Protein AF-F0G6Z0-F1 (afdb_monomer)

pLDDT: mean 86.48, std 12.25, range [44.34, 98.38]

Foldseek 3Di:
DDDDQDPLRVQLVVLVVVLVVLVPDDDPDDPVVSVVVNVVSVCSNVVSVVCSVCVVVVLVVVLVVLVVVLVVLVVVLVVLVVCVVVVNDDPVRSVVVVVVSVVSNVVSVVSNDD

Solvent-accessible surface area (backbone atoms only — not comparable to full-atom values): 6307 Å² total; per-residue (Å²): 133,89,83,74,76,52,71,36,47,50,50,18,50,57,34,44,55,50,41,56,49,56,74,71,43,89,68,94,58,57,68,71,59,46,52,52,52,52,51,52,35,52,50,51,20,54,54,22,46,50,47,42,68,43,39,58,59,51,52,50,50,50,49,51,52,44,51,53,54,48,53,48,51,53,51,53,51,52,53,52,54,51,38,37,75,71,68,76,43,55,70,70,61,48,54,52,52,50,53,52,50,52,52,50,47,53,53,44,52,62,72,64,55,132

Nearest PDB structures (foldseek):
  8pd8-assembly1_A  TM=4.560E-01  e=1.444E+00  Strongylocentrotus purpuratus
  8otx-assembly1_B  TM=3.899E-01  e=2.396E+00  Strongylocentrotus purpuratus

Mean predicted aligned error: 12.25 Å

Secondary structure (DSSP, 8-state):
---PPPHHHHHHHHHHHHHHHHHHS--SS-HHHHHHHHHHHHHHHHHHHHHHHTHHHHHHHHHHHHHHHHHHHHHHHHHHHHHHHTTSS-HHHHHHHHHHHHHHHHHHHHHH--

Sequence (114 aa):
ARHTMSEHAVRAHTFGASLAALERRGSDLERAALDRLLAEYRNRVTANEGAHLRGAARADARARMLRVELELVGVSRQALLDLHRDGKVDDAVLHRIESELDFEELRLQRLLEP

Radius of gyration: 25.68 Å; Cα contacts (8 Å, |Δi|>4): 57; chains: 1; bounding box: 46×39×74 Å

Structure (mmCIF, N/CA/C/O backbone):
data_AF-F0G6Z0-F1
#
_entry.id   AF-F0G6Z0-F1
#
loop_
_atom_site.group_PDB
_atom_site.id
_atom_site.type_symbol
_atom_site.label_atom_id
_atom_site.label_alt_id
_atom_site.label_comp_id
_atom_site.label_asym_id
_atom_site.label_entity_id
_atom_site.label_seq_id
_atom_site.pdbx_PDB_ins_code
_atom_site.Cartn_x
_atom_site.Cartn_y
_atom_site.Cartn_z
_atom_site.occupancy
_atom_site.B_iso_or_equiv
_atom_site.auth_seq_id
_atom_site.auth_comp_id
_atom_site.auth_asym_id
_atom_site.auth_atom_id
_atom_site.pdbx_PDB_model_num
ATOM 1 N N . ALA A 1 1 ? 9.160 -24.701 -10.954 1.00 44.34 1 ALA A N 1
ATOM 2 C CA . ALA A 1 1 ? 8.140 -23.696 -11.320 1.00 44.34 1 ALA A CA 1
ATOM 3 C C . ALA A 1 1 ? 8.729 -22.765 -12.377 1.00 44.34 1 ALA A C 1
ATOM 5 O O . ALA A 1 1 ? 9.915 -22.469 -12.295 1.00 44.34 1 ALA A O 1
ATOM 6 N N . ARG A 1 2 ? 7.966 -22.352 -13.400 1.00 47.97 2 ARG A N 1
ATOM 7 C CA . ARG A 1 2 ? 8.432 -21.325 -14.351 1.00 47.97 2 ARG A CA 1
ATOM 8 C C . ARG A 1 2 ? 8.431 -19.980 -13.620 1.00 47.97 2 ARG A C 1
ATOM 10 O O . ARG A 1 2 ? 7.367 -19.520 -13.226 1.00 47.97 2 ARG A O 1
ATOM 17 N N . HIS A 1 3 ? 9.600 -19.381 -13.409 1.00 55.75 3 HIS A N 1
ATOM 18 C CA . HIS A 1 3 ? 9.689 -18.023 -12.875 1.00 55.75 3 HIS A CA 1
ATOM 19 C C . HIS A 1 3 ? 9.354 -17.030 -13.992 1.00 55.75 3 HIS A C 1
ATOM 21 O O . HIS A 1 3 ? 10.093 -16.913 -14.969 1.00 55.75 3 HIS A O 1
ATOM 27 N N . THR A 1 4 ? 8.213 -16.355 -13.869 1.00 72.69 4 THR A N 1
ATOM 28 C CA . THR A 1 4 ? 7.798 -15.290 -14.789 1.00 72.69 4 THR A CA 1
ATOM 29 C C . THR A 1 4 ? 8.545 -13.998 -14.447 1.00 72.69 4 THR A C 1
ATOM 31 O O . THR A 1 4 ? 8.693 -13.655 -13.276 1.00 72.69 4 THR A O 1
ATOM 34 N N . MET A 1 5 ? 9.038 -13.284 -15.462 1.00 77.62 5 MET A N 1
ATOM 35 C CA . MET A 1 5 ? 9.731 -12.000 -15.291 1.00 77.62 5 MET A CA 1
ATOM 36 C C . MET A 1 5 ? 8.794 -10.943 -14.687 1.00 77.62 5 MET A C 1
ATOM 38 O O . MET A 1 5 ? 7.617 -10.891 -15.039 1.00 77.62 5 MET A O 1
ATOM 42 N N . SER A 1 6 ? 9.316 -10.060 -13.828 1.00 79.56 6 SER A N 1
ATOM 43 C CA . SER A 1 6 ? 8.534 -8.909 -13.362 1.00 79.56 6 SER A CA 1
ATOM 44 C C . SER A 1 6 ? 8.263 -7.936 -14.509 1.00 79.56 6 SER A C 1
ATOM 46 O O . SER A 1 6 ? 9.034 -7.858 -15.465 1.00 79.56 6 SER A O 1
ATOM 48 N N . GLU A 1 7 ? 7.199 -7.143 -14.407 1.00 79.44 7 GLU A N 1
ATOM 49 C CA . GLU A 1 7 ? 6.833 -6.179 -15.450 1.00 79.44 7 GLU A CA 1
ATOM 50 C C . GLU A 1 7 ? 7.982 -5.216 -15.801 1.00 79.44 7 GLU A C 1
ATOM 52 O O . GLU A 1 7 ? 8.240 -4.953 -16.975 1.00 79.44 7 GLU A O 1
ATOM 57 N N . HIS A 1 8 ? 8.735 -4.741 -14.804 1.00 81.38 8 HIS A N 1
ATOM 58 C CA . HIS A 1 8 ? 9.920 -3.910 -15.034 1.00 81.38 8 HIS A CA 1
ATOM 59 C C . HIS A 1 8 ? 11.032 -4.656 -15.782 1.00 81.38 8 HIS A C 1
ATOM 61 O O . HIS A 1 8 ? 11.657 -4.067 -16.661 1.00 81.38 8 HIS A O 1
ATOM 67 N N . ALA A 1 9 ? 11.243 -5.945 -15.499 1.00 81.00 9 ALA A N 1
ATOM 68 C CA . ALA A 1 9 ? 12.193 -6.763 -16.251 1.00 81.00 9 ALA A CA 1
ATOM 69 C C . ALA A 1 9 ? 11.733 -6.976 -17.701 1.00 81.00 9 ALA A C 1
ATOM 71 O O . ALA A 1 9 ? 12.542 -6.871 -18.620 1.00 81.00 9 ALA A O 1
ATOM 72 N N . VAL A 1 10 ? 10.436 -7.215 -17.923 1.00 88.88 10 VAL A N 1
ATOM 73 C CA . VAL A 1 10 ? 9.860 -7.333 -19.273 1.00 88.88 10 VAL A CA 1
ATOM 74 C C . VAL A 1 10 ? 10.044 -6.025 -20.046 1.00 88.88 10 VAL A C 1
ATOM 76 O O . VAL A 1 10 ? 10.535 -6.032 -21.173 1.00 88.88 10 VAL A O 1
ATOM 79 N N . ARG A 1 11 ? 9.732 -4.879 -19.432 1.00 84.38 11 ARG A N 1
ATOM 80 C CA . ARG A 1 11 ? 9.896 -3.560 -20.059 1.00 84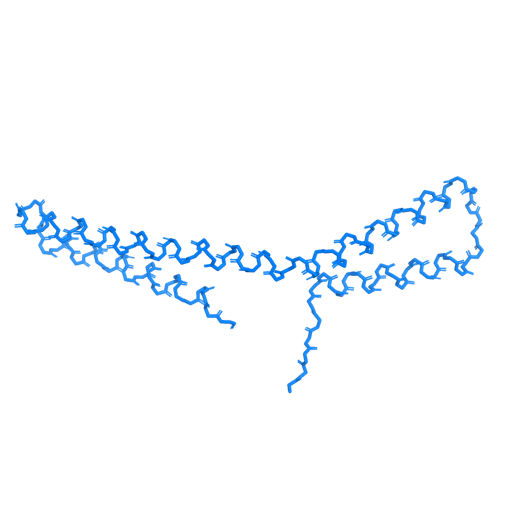.38 11 ARG A CA 1
ATOM 81 C C . ARG A 1 11 ? 11.360 -3.250 -20.371 1.00 84.38 11 ARG A C 1
ATOM 83 O O . ARG A 1 11 ? 11.655 -2.879 -21.505 1.00 84.38 11 ARG A O 1
ATOM 90 N N . ALA A 1 12 ? 12.275 -3.460 -19.421 1.00 88.81 12 ALA A N 1
ATOM 91 C CA . ALA A 1 12 ? 13.715 -3.310 -19.646 1.00 88.81 12 ALA A CA 1
ATOM 92 C C . ALA A 1 12 ? 14.190 -4.152 -20.840 1.00 88.81 12 ALA A C 1
ATOM 94 O O . ALA A 1 12 ? 14.850 -3.631 -21.739 1.00 88.81 12 ALA A O 1
ATOM 95 N N . HIS A 1 13 ? 13.760 -5.415 -20.907 1.00 91.44 13 HIS A N 1
ATOM 96 C CA . HIS A 1 13 ? 14.074 -6.311 -22.015 1.00 91.44 13 HIS A CA 1
ATOM 97 C C . HIS A 1 13 ? 13.554 -5.783 -23.365 1.00 91.44 13 HIS A C 1
ATOM 99 O O . HIS A 1 13 ? 14.313 -5.687 -24.329 1.00 91.44 13 HIS A O 1
ATOM 105 N N . THR A 1 14 ? 12.283 -5.376 -23.444 1.00 91.94 14 THR A N 1
ATOM 106 C CA . THR A 1 14 ? 11.689 -4.863 -24.697 1.00 91.94 14 THR A CA 1
ATOM 107 C C . THR A 1 14 ? 12.305 -3.541 -25.173 1.00 91.94 14 THR A C 1
ATOM 109 O O . THR A 1 14 ? 12.544 -3.361 -26.373 1.00 91.94 14 THR A O 1
ATOM 112 N N . PHE A 1 15 ? 12.630 -2.624 -24.255 1.00 90.94 15 PHE A N 1
ATOM 113 C CA . PHE A 1 15 ? 13.333 -1.388 -24.599 1.00 90.94 15 PHE A CA 1
ATOM 114 C C . PHE A 1 15 ? 14.779 -1.659 -25.014 1.00 90.94 15 PHE A C 1
ATOM 116 O O . PHE A 1 15 ? 15.249 -1.035 -25.960 1.00 90.94 15 PHE A O 1
ATOM 123 N N . GLY A 1 16 ? 15.453 -2.626 -24.385 1.00 93.12 16 GLY A N 1
ATOM 124 C CA . GLY A 1 16 ? 16.798 -3.057 -24.769 1.00 93.12 16 GLY A CA 1
ATOM 125 C C . GLY A 1 16 ? 16.836 -3.653 -26.175 1.00 93.12 16 GLY A C 1
ATOM 126 O O . GLY A 1 16 ? 17.700 -3.297 -26.973 1.00 93.12 16 GLY A O 1
ATOM 127 N N . ALA A 1 17 ? 15.849 -4.480 -26.531 1.00 95.31 17 ALA A N 1
ATOM 128 C CA . ALA A 1 17 ? 15.712 -5.005 -27.890 1.00 95.31 17 ALA A CA 1
ATOM 129 C C . 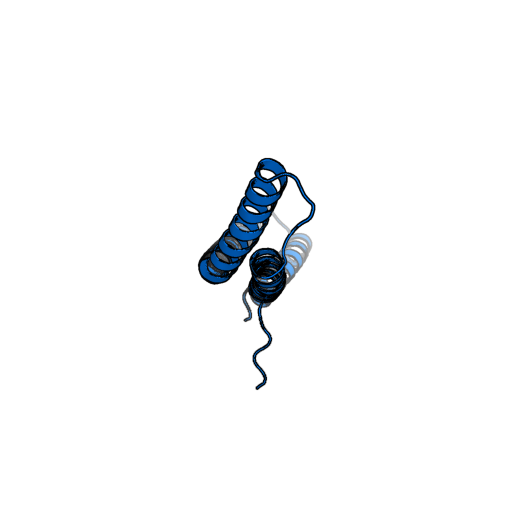ALA A 1 17 ? 15.523 -3.882 -28.926 1.00 95.31 17 ALA A C 1
ATOM 131 O O . ALA A 1 17 ? 16.143 -3.905 -29.992 1.00 95.31 17 ALA A O 1
ATOM 132 N N . SER A 1 18 ? 14.714 -2.875 -28.587 1.00 91.88 18 SER A N 1
ATOM 133 C CA . SER A 1 18 ? 14.471 -1.705 -29.439 1.00 91.88 18 SER A CA 1
ATOM 134 C C . SER A 1 18 ? 15.716 -0.822 -29.579 1.00 91.88 18 SER A C 1
ATOM 136 O O . SER A 1 18 ? 16.039 -0.397 -30.685 1.00 91.88 18 SER A O 1
ATOM 138 N N . LEU A 1 19 ? 16.455 -0.601 -28.486 1.00 92.94 19 LEU A N 1
ATOM 139 C CA . LEU A 1 19 ? 17.727 0.123 -28.488 1.00 92.94 19 LEU A CA 1
ATOM 140 C C . LEU A 1 19 ? 18.751 -0.582 -29.378 1.00 92.94 19 LEU A C 1
ATOM 142 O O . LEU A 1 19 ? 19.342 0.042 -30.251 1.00 92.94 19 LEU A O 1
ATOM 146 N N . ALA A 1 20 ? 18.898 -1.896 -29.218 1.00 92.44 20 ALA A N 1
ATOM 147 C CA . ALA A 1 20 ? 19.838 -2.680 -30.004 1.00 92.44 20 ALA A CA 1
ATOM 148 C C . ALA A 1 20 ? 19.464 -2.689 -31.499 1.00 92.44 20 ALA A C 1
ATOM 150 O O . ALA A 1 20 ? 20.336 -2.703 -32.366 1.00 92.44 20 ALA A O 1
ATOM 151 N N . ALA A 1 21 ? 18.167 -2.670 -31.824 1.00 91.00 21 ALA A N 1
ATOM 152 C CA . ALA A 1 21 ? 17.703 -2.504 -33.198 1.00 91.00 21 ALA A CA 1
ATOM 153 C C . ALA A 1 21 ? 18.017 -1.103 -33.746 1.00 91.00 21 ALA A C 1
ATOM 155 O O . ALA A 1 21 ? 18.452 -0.994 -34.889 1.00 91.00 21 ALA A O 1
ATOM 156 N N . LEU A 1 22 ? 17.848 -0.054 -32.936 1.00 87.50 22 LEU A N 1
ATOM 157 C CA . LEU A 1 22 ? 18.163 1.326 -33.306 1.00 87.50 22 LEU A CA 1
ATOM 158 C C . LEU A 1 22 ? 19.669 1.543 -33.518 1.00 87.50 22 LEU A C 1
ATOM 160 O O . LEU A 1 22 ? 20.051 2.234 -34.451 1.00 87.50 22 LEU A O 1
ATOM 164 N N . GLU A 1 23 ? 20.519 0.921 -32.700 1.00 86.62 23 GLU A N 1
ATOM 165 C CA . GLU A 1 23 ? 21.982 0.998 -32.820 1.00 86.62 23 GLU A CA 1
ATOM 166 C C . GLU A 1 23 ? 22.516 0.258 -34.055 1.00 86.62 23 GLU A C 1
ATOM 168 O O . GLU A 1 23 ? 23.510 0.676 -34.645 1.00 86.62 23 GLU A O 1
ATOM 173 N N . ARG A 1 24 ? 21.856 -0.834 -34.464 1.00 85.31 24 ARG A N 1
ATOM 174 C CA . ARG A 1 24 ? 22.220 -1.598 -35.671 1.00 85.31 24 ARG A CA 1
ATOM 175 C C . ARG A 1 24 ? 21.648 -1.010 -36.955 1.00 85.31 24 ARG A C 1
ATOM 177 O O . ARG A 1 24 ? 22.162 -1.287 -38.037 1.00 85.31 24 ARG A O 1
ATOM 184 N N . ARG A 1 25 ? 20.554 -0.260 -36.857 1.00 73.56 25 ARG A N 1
ATOM 185 C CA . ARG A 1 25 ? 19.886 0.335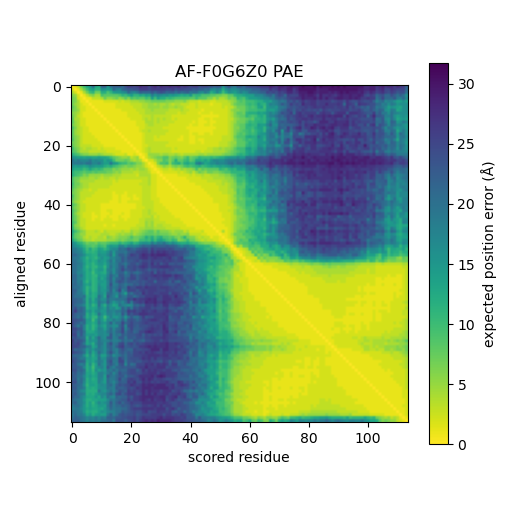 -38.008 1.00 73.56 25 ARG A CA 1
ATOM 186 C C . ARG A 1 25 ? 20.597 1.633 -38.389 1.00 73.56 25 ARG A C 1
ATOM 188 O O . ARG A 1 25 ? 20.650 2.572 -37.604 1.00 73.56 25 ARG A O 1
ATOM 195 N N . GLY A 1 26 ? 21.084 1.710 -39.627 1.00 63.22 26 GLY A N 1
ATOM 196 C CA . GLY A 1 26 ? 21.356 3.001 -40.258 1.00 63.22 26 GLY A CA 1
ATOM 197 C C . GLY A 1 26 ? 20.063 3.817 -40.282 1.00 63.22 26 GLY A C 1
ATOM 198 O O . GLY A 1 26 ? 19.013 3.300 -40.666 1.00 63.22 26 GLY A O 1
ATOM 199 N N . SER A 1 27 ? 20.115 5.048 -39.785 1.00 67.06 27 SER A N 1
ATOM 200 C CA . SER A 1 27 ? 18.938 5.902 -39.654 1.00 67.06 27 SER A CA 1
ATOM 201 C C . SER A 1 27 ? 18.995 7.023 -40.677 1.00 67.06 27 SER A C 1
ATOM 203 O O . SER A 1 27 ? 20.005 7.716 -40.757 1.00 67.06 27 SER A O 1
ATOM 205 N N . ASP A 1 28 ? 17.890 7.240 -41.389 1.00 80.56 28 ASP A N 1
ATOM 206 C CA . ASP A 1 28 ? 17.705 8.407 -42.264 1.00 80.56 28 ASP A CA 1
ATOM 207 C C . ASP A 1 28 ? 17.422 9.688 -41.456 1.00 80.56 28 ASP A C 1
ATOM 209 O O . ASP A 1 28 ? 17.237 10.768 -42.013 1.00 80.56 28 ASP A O 1
ATOM 213 N N . LEU A 1 29 ? 17.354 9.572 -40.124 1.00 79.12 29 LEU A N 1
ATOM 214 C CA . LEU A 1 29 ? 17.207 10.708 -39.226 1.00 79.12 29 LEU A CA 1
ATOM 215 C C . LEU A 1 29 ? 18.484 11.544 -39.190 1.00 79.12 29 LEU A C 1
ATOM 217 O O . LEU A 1 29 ? 19.601 11.024 -39.190 1.00 79.12 29 LEU A O 1
ATOM 221 N N . GLU A 1 30 ? 18.299 12.849 -39.013 1.00 88.81 30 GLU A N 1
ATOM 222 C CA . GLU A 1 30 ? 19.390 13.741 -38.646 1.00 88.81 30 GLU A CA 1
ATOM 223 C C . GLU A 1 30 ? 20.127 13.225 -37.404 1.00 88.81 30 GLU A C 1
ATOM 225 O O . GLU A 1 30 ? 19.519 12.744 -36.441 1.00 88.81 30 GLU A O 1
ATOM 230 N N . ARG A 1 31 ? 21.455 13.376 -37.402 1.00 85.75 31 ARG A N 1
ATOM 231 C CA . ARG A 1 31 ? 22.333 12.839 -36.354 1.00 85.75 31 ARG A CA 1
ATOM 232 C C . ARG A 1 31 ? 21.892 13.242 -34.944 1.00 85.75 31 ARG A C 1
ATOM 234 O O . ARG A 1 31 ? 21.813 12.390 -34.065 1.00 85.75 31 ARG A O 1
ATOM 241 N N . ALA A 1 32 ? 21.531 14.509 -34.747 1.00 87.19 32 ALA A N 1
ATOM 242 C CA . ALA A 1 32 ? 21.064 15.016 -33.458 1.00 87.19 32 ALA A CA 1
ATOM 243 C C . ALA A 1 32 ? 19.737 14.379 -33.001 1.00 87.19 32 ALA A C 1
ATOM 245 O O . ALA A 1 32 ? 19.552 14.119 -31.809 1.00 87.19 32 ALA A O 1
ATOM 246 N N . ALA A 1 33 ? 18.820 14.098 -33.931 1.00 85.44 33 ALA A N 1
ATOM 247 C CA . ALA A 1 33 ? 17.564 13.418 -33.629 1.00 85.44 33 ALA A CA 1
ATOM 248 C C . ALA A 1 33 ? 17.801 11.942 -33.272 1.00 85.44 33 ALA A C 1
ATOM 250 O O . ALA A 1 33 ? 17.212 11.441 -32.311 1.00 85.44 33 ALA A O 1
ATOM 251 N N . LEU A 1 34 ? 18.711 11.269 -33.986 1.00 88.25 34 LEU A N 1
ATOM 252 C CA . LEU A 1 34 ? 19.127 9.902 -33.670 1.00 88.25 34 LEU A CA 1
ATOM 253 C C . LEU A 1 34 ? 19.779 9.813 -32.283 1.00 88.25 34 LEU A C 1
ATOM 255 O O . LEU A 1 34 ? 19.416 8.946 -31.491 1.00 88.25 34 LEU A O 1
ATOM 259 N N . ASP A 1 35 ? 20.699 10.724 -31.965 1.00 89.44 35 ASP A N 1
ATOM 260 C CA . ASP A 1 35 ? 21.394 10.728 -30.675 1.00 89.44 35 ASP A CA 1
ATOM 261 C C . ASP A 1 35 ? 20.423 10.975 -29.508 1.00 89.44 35 ASP A C 1
ATOM 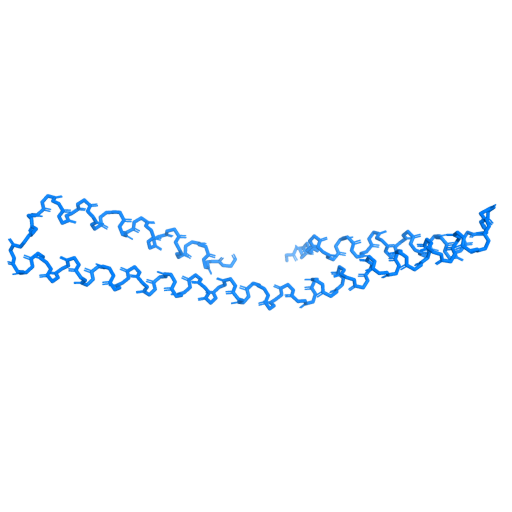263 O O . ASP A 1 35 ? 20.513 10.312 -28.470 1.00 89.44 35 ASP A O 1
ATOM 267 N N . ARG A 1 36 ? 19.431 11.858 -29.694 1.00 91.06 36 ARG A N 1
ATOM 268 C CA . ARG A 1 36 ? 18.359 12.070 -28.711 1.00 91.06 36 ARG A CA 1
ATOM 269 C C . ARG A 1 36 ? 17.525 10.804 -28.502 1.00 91.06 36 ARG A C 1
ATOM 271 O O . ARG A 1 36 ? 17.255 10.443 -27.357 1.00 91.06 36 ARG A O 1
ATOM 278 N N . LEU A 1 37 ? 17.151 10.120 -29.581 1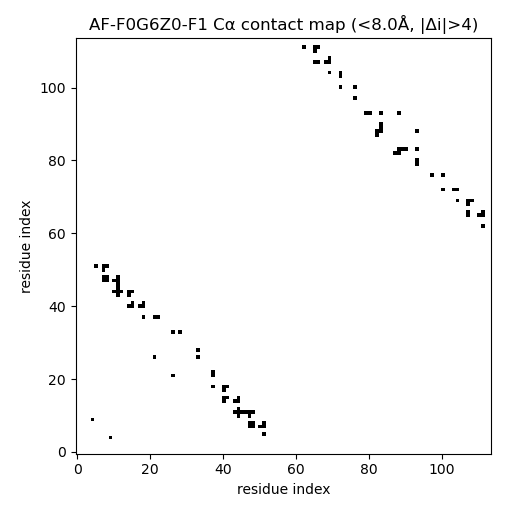.00 91.44 37 LEU A N 1
ATOM 279 C CA . LEU A 1 37 ? 16.351 8.897 -29.511 1.00 91.44 37 LEU A CA 1
ATOM 280 C C . LEU A 1 37 ? 17.120 7.744 -28.840 1.00 91.44 37 LEU A C 1
ATOM 282 O O . LEU A 1 37 ? 16.560 7.021 -28.016 1.00 91.44 37 LEU A O 1
ATOM 286 N N . LEU A 1 38 ? 18.418 7.607 -29.123 1.00 92.38 38 LEU A N 1
ATOM 287 C CA . LEU A 1 38 ? 19.296 6.645 -28.448 1.00 92.38 38 LEU A CA 1
ATOM 288 C C . LEU A 1 38 ? 19.395 6.927 -26.943 1.00 92.38 38 LEU A C 1
ATOM 290 O O . LEU A 1 38 ? 19.284 6.005 -26.132 1.00 92.38 38 LEU A O 1
ATOM 294 N N . ALA A 1 39 ? 19.568 8.193 -26.555 1.00 92.19 39 ALA A N 1
ATOM 295 C CA . ALA A 1 39 ? 19.611 8.590 -25.149 1.00 92.19 39 ALA A CA 1
ATOM 296 C C . ALA A 1 39 ? 18.288 8.284 -24.425 1.00 92.19 39 ALA A C 1
ATOM 298 O O . ALA A 1 39 ? 18.296 7.772 -23.305 1.00 92.19 39 ALA A O 1
ATOM 299 N N . GLU A 1 40 ? 17.150 8.529 -25.076 1.00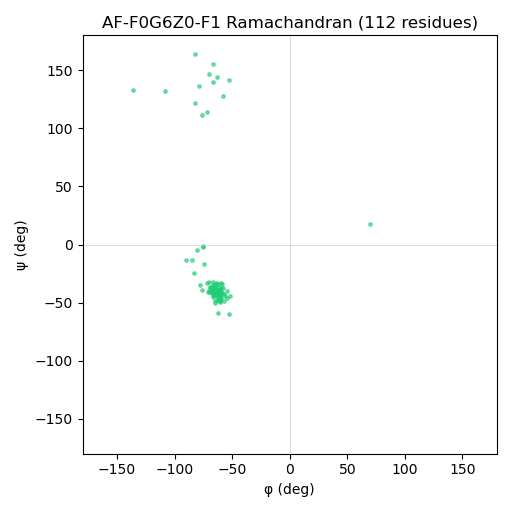 92.44 40 GLU A N 1
ATOM 300 C CA . GLU A 1 40 ? 15.827 8.209 -24.538 1.00 92.44 40 GLU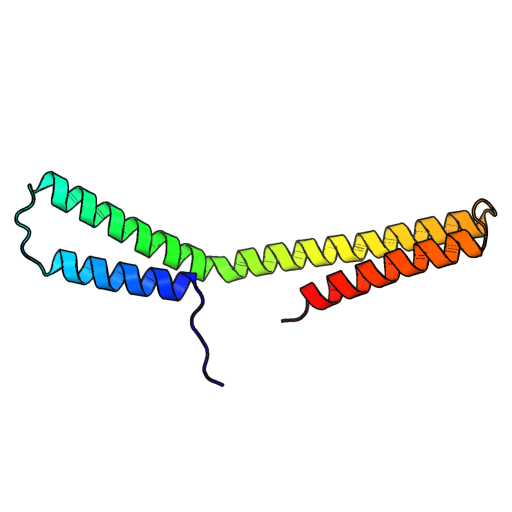 A CA 1
ATOM 301 C C . GLU A 1 40 ? 15.663 6.707 -24.266 1.00 92.44 40 GLU A C 1
ATOM 303 O O . GLU A 1 40 ? 15.249 6.313 -23.172 1.00 92.44 40 GLU A O 1
ATOM 308 N N . TYR A 1 41 ? 16.025 5.855 -25.229 1.00 91.81 41 TYR A N 1
ATOM 309 C CA . TYR A 1 41 ? 15.900 4.406 -25.070 1.00 91.81 41 TYR A CA 1
ATOM 310 C C . TYR A 1 41 ? 16.876 3.839 -24.035 1.00 91.81 41 TYR A C 1
ATOM 312 O O . TYR A 1 41 ? 16.480 2.979 -23.249 1.00 91.81 41 TYR A O 1
ATOM 320 N N . ARG A 1 42 ? 18.102 4.371 -23.943 1.00 92.94 42 ARG A N 1
ATOM 321 C CA . ARG A 1 42 ? 19.038 4.029 -22.857 1.00 92.94 42 ARG A CA 1
ATOM 322 C C . ARG A 1 42 ? 18.465 4.383 -21.488 1.00 92.94 42 ARG A C 1
ATOM 324 O O . ARG A 1 42 ? 18.448 3.537 -20.600 1.00 92.94 42 ARG A O 1
ATOM 331 N N . ASN A 1 43 ? 17.907 5.584 -21.335 1.00 87.75 43 ASN A N 1
ATOM 332 C CA . ASN A 1 43 ? 17.278 6.000 -20.081 1.00 87.75 43 ASN A CA 1
ATOM 333 C C . ASN A 1 43 ? 16.106 5.086 -19.695 1.00 87.75 43 ASN A C 1
ATOM 335 O O . ASN A 1 43 ? 15.962 4.733 -18.525 1.00 87.75 43 ASN A O 1
ATOM 339 N N . ARG A 1 44 ? 15.285 4.658 -20.665 1.00 87.12 44 ARG A N 1
ATOM 340 C CA . ARG A 1 44 ? 14.176 3.721 -20.423 1.00 87.12 44 ARG A CA 1
ATOM 341 C C . ARG A 1 44 ? 14.650 2.347 -19.955 1.00 87.12 44 ARG A C 1
ATOM 343 O O . ARG A 1 44 ? 14.018 1.790 -19.056 1.00 87.12 44 ARG A O 1
ATOM 350 N N . VAL A 1 45 ? 15.737 1.823 -20.523 1.00 89.06 45 VAL A N 1
ATOM 351 C CA . VAL A 1 45 ? 16.355 0.561 -20.084 1.00 89.06 45 VAL A CA 1
ATOM 352 C C . VAL A 1 45 ? 16.847 0.702 -18.646 1.00 89.06 45 VAL A C 1
ATOM 354 O O . VAL A 1 45 ? 16.305 0.046 -17.757 1.00 89.06 45 VAL A O 1
ATOM 357 N N . THR A 1 46 ? 17.748 1.650 -18.382 1.00 85.62 46 THR A N 1
ATOM 358 C CA . THR A 1 46 ? 18.359 1.840 -17.057 1.00 85.62 46 THR A CA 1
ATOM 359 C C . THR A 1 46 ? 17.324 2.136 -15.967 1.00 85.62 46 THR A C 1
ATOM 361 O O . THR A 1 46 ? 17.437 1.653 -14.840 1.00 85.62 46 THR A O 1
ATOM 364 N N . ALA A 1 47 ? 16.277 2.910 -16.274 1.00 76.19 47 ALA A N 1
ATOM 365 C CA . ALA A 1 47 ? 15.215 3.208 -15.315 1.00 76.19 47 ALA A CA 1
ATOM 366 C C . ALA A 1 47 ? 14.406 1.960 -14.933 1.00 76.19 47 ALA A C 1
ATOM 368 O O . ALA A 1 47 ? 14.083 1.785 -13.756 1.00 76.19 47 ALA A O 1
ATOM 369 N N . ASN A 1 48 ? 14.093 1.091 -15.900 1.00 81.19 48 ASN A N 1
ATOM 370 C CA . ASN A 1 48 ? 13.331 -0.132 -15.651 1.00 81.19 48 ASN A CA 1
ATOM 371 C C . ASN A 1 48 ? 14.195 -1.237 -15.038 1.00 81.19 48 ASN A C 1
ATOM 373 O O . ASN A 1 48 ? 13.714 -1.928 -14.149 1.00 81.19 48 ASN A O 1
ATOM 377 N N . GLU A 1 49 ? 15.470 -1.351 -15.407 1.00 83.56 49 GLU A N 1
ATOM 378 C CA . GLU A 1 49 ? 16.428 -2.220 -14.711 1.00 83.56 49 GLU A CA 1
ATOM 379 C C . GLU A 1 49 ? 16.600 -1.775 -13.261 1.00 83.56 49 GLU A C 1
ATOM 381 O O . GLU A 1 49 ? 16.448 -2.569 -12.338 1.00 83.56 49 GLU A O 1
ATOM 386 N N . GLY A 1 50 ? 16.799 -0.476 -13.034 1.00 75.06 50 GLY A N 1
ATOM 387 C CA . GLY A 1 50 ? 16.853 0.088 -11.694 1.00 75.06 50 GLY A CA 1
ATOM 388 C C . GLY A 1 50 ? 15.554 -0.126 -10.914 1.00 75.06 50 GLY A C 1
ATOM 389 O O . GLY A 1 50 ? 15.606 -0.393 -9.721 1.00 75.06 50 GLY A O 1
ATOM 390 N N . ALA A 1 51 ? 14.383 -0.025 -11.546 1.00 70.81 51 ALA A N 1
ATOM 391 C CA . ALA A 1 51 ? 13.094 -0.298 -10.904 1.00 70.81 51 ALA A CA 1
ATOM 392 C C . ALA A 1 51 ? 12.861 -1.794 -10.637 1.00 70.81 51 ALA A C 1
ATOM 394 O O . ALA A 1 51 ? 12.263 -2.131 -9.622 1.00 70.81 51 ALA A O 1
ATOM 395 N N . HIS A 1 52 ? 13.362 -2.681 -11.498 1.00 74.62 52 HIS A N 1
ATOM 396 C CA . HIS A 1 52 ? 13.376 -4.124 -11.275 1.00 74.62 52 HIS A CA 1
ATOM 397 C C . HIS A 1 52 ? 14.268 -4.474 -10.075 1.00 74.62 52 HIS A C 1
ATOM 399 O O . HIS A 1 52 ? 13.803 -5.109 -9.132 1.00 74.62 52 HIS A O 1
ATOM 405 N N . LEU A 1 53 ? 15.501 -3.959 -10.055 1.00 71.44 53 LEU A N 1
ATOM 406 C CA . LEU A 1 53 ? 16.474 -4.167 -8.978 1.00 71.44 53 LEU A CA 1
ATOM 407 C C . LEU A 1 53 ? 16.020 -3.532 -7.650 1.00 71.44 53 LEU A C 1
ATOM 409 O O . LEU A 1 53 ? 16.168 -4.132 -6.590 1.00 71.44 53 LEU A O 1
ATOM 413 N N . ARG A 1 54 ? 15.401 -2.342 -7.692 1.00 67.12 54 ARG A N 1
ATOM 414 C CA . ARG A 1 54 ? 14.790 -1.673 -6.523 1.00 67.12 54 ARG A CA 1
ATOM 415 C C . ARG A 1 54 ? 13.396 -2.204 -6.174 1.00 67.12 54 ARG A C 1
ATOM 417 O O . ARG A 1 54 ? 12.830 -1.775 -5.169 1.00 67.12 54 ARG A O 1
ATOM 424 N N . GLY A 1 55 ? 12.836 -3.111 -6.973 1.00 61.28 55 GLY A N 1
ATOM 425 C CA . GLY A 1 55 ? 11.533 -3.727 -6.728 1.00 61.28 55 GLY A CA 1
ATOM 426 C C . GLY A 1 55 ? 11.494 -4.442 -5.379 1.00 61.28 55 GLY A C 1
ATOM 427 O O . GLY A 1 55 ? 10.517 -4.293 -4.653 1.00 61.28 55 GLY A O 1
ATOM 428 N N . ALA A 1 56 ? 12.603 -5.083 -4.988 1.00 59.38 56 ALA A N 1
ATOM 429 C CA . ALA A 1 56 ? 12.779 -5.668 -3.659 1.00 59.38 56 ALA A CA 1
ATOM 430 C C . ALA A 1 56 ? 12.705 -4.608 -2.544 1.00 59.38 56 ALA A C 1
ATOM 432 O O . ALA A 1 56 ? 11.945 -4.765 -1.600 1.00 59.38 56 ALA A O 1
ATOM 433 N N . ALA A 1 57 ? 13.385 -3.465 -2.694 1.00 57.41 57 ALA A N 1
ATOM 434 C CA . ALA A 1 57 ? 13.361 -2.392 -1.695 1.00 57.41 57 ALA A CA 1
ATOM 435 C C . ALA A 1 57 ? 11.978 -1.719 -1.549 1.00 57.41 57 ALA A C 1
ATOM 437 O O . ALA A 1 57 ? 11.614 -1.288 -0.452 1.00 57.41 57 ALA A O 1
ATOM 438 N N . ARG A 1 58 ? 11.188 -1.628 -2.634 1.00 61.78 58 ARG A N 1
ATOM 439 C CA . ARG A 1 58 ? 9.794 -1.141 -2.591 1.00 61.78 58 ARG A CA 1
ATOM 440 C C . ARG A 1 58 ? 8.820 -2.176 -2.026 1.00 61.78 58 ARG A C 1
ATOM 442 O O . ARG A 1 58 ? 7.940 -1.782 -1.265 1.00 61.78 58 ARG A O 1
ATOM 449 N N . ALA A 1 59 ? 8.984 -3.457 -2.356 1.00 61.16 59 ALA A N 1
ATOM 450 C CA . ALA A 1 59 ? 8.232 -4.546 -1.733 1.00 61.16 59 ALA A CA 1
ATOM 451 C C . ALA A 1 59 ? 8.513 -4.600 -0.223 1.00 61.16 59 ALA A C 1
ATOM 453 O O . ALA A 1 59 ? 7.580 -4.624 0.573 1.00 61.16 59 ALA A O 1
ATOM 454 N N . ASP A 1 60 ? 9.778 -4.455 0.178 1.00 69.06 60 ASP A N 1
ATOM 455 C CA . ASP A 1 60 ? 10.184 -4.370 1.580 1.00 69.06 60 ASP A CA 1
ATOM 456 C C . ASP A 1 60 ? 9.605 -3.138 2.283 1.00 69.06 60 ASP A C 1
ATOM 458 O O . ASP A 1 60 ? 9.145 -3.232 3.419 1.00 69.06 60 ASP A O 1
ATOM 462 N N . ALA A 1 61 ? 9.598 -1.971 1.629 1.00 76.81 61 ALA A N 1
ATOM 463 C CA . ALA A 1 61 ? 8.981 -0.768 2.186 1.00 76.81 61 ALA A CA 1
ATOM 464 C C . ALA A 1 61 ? 7.466 -0.933 2.368 1.00 76.81 61 ALA A C 1
ATOM 466 O O . ALA A 1 61 ? 6.933 -0.555 3.410 1.00 76.81 61 ALA A O 1
ATOM 467 N N . ARG A 1 62 ? 6.782 -1.544 1.391 1.00 78.62 62 ARG A N 1
ATOM 468 C CA . ARG A 1 62 ? 5.348 -1.838 1.477 1.00 78.62 62 ARG A CA 1
ATOM 469 C C . ARG A 1 62 ? 5.047 -2.852 2.579 1.00 78.62 62 ARG A C 1
ATOM 471 O O . ARG A 1 62 ? 4.129 -2.614 3.355 1.00 78.62 62 ARG A O 1
ATOM 478 N N . ALA A 1 63 ? 5.836 -3.918 2.694 1.00 83.81 63 ALA A N 1
ATOM 479 C CA . ALA A 1 63 ? 5.697 -4.909 3.756 1.00 83.81 63 ALA A CA 1
ATOM 480 C C . ALA A 1 63 ? 5.944 -4.297 5.143 1.00 83.81 63 ALA A C 1
ATOM 482 O O . ALA A 1 63 ? 5.206 -4.583 6.079 1.00 83.81 63 ALA A O 1
ATOM 483 N N . ARG A 1 64 ? 6.937 -3.407 5.293 1.00 87.62 64 ARG A N 1
ATOM 484 C CA . ARG A 1 64 ? 7.138 -2.652 6.544 1.00 87.62 64 ARG A CA 1
ATOM 485 C C . ARG A 1 64 ? 5.927 -1.786 6.888 1.00 87.62 64 ARG A C 1
ATOM 487 O O . ARG A 1 64 ? 5.482 -1.821 8.025 1.00 87.62 64 ARG A O 1
ATOM 494 N N . MET A 1 65 ? 5.380 -1.056 5.917 1.00 89.38 65 MET A N 1
ATOM 495 C CA . MET A 1 65 ? 4.195 -0.218 6.127 1.00 89.38 65 MET A CA 1
ATOM 496 C C . MET A 1 65 ? 2.972 -1.049 6.539 1.00 89.38 65 MET A C 1
ATOM 498 O O . MET A 1 65 ? 2.307 -0.700 7.502 1.00 89.38 65 MET A O 1
ATOM 502 N N . LEU A 1 66 ? 2.739 -2.189 5.881 1.00 87.94 66 LEU A N 1
ATOM 503 C CA . LEU A 1 66 ? 1.666 -3.124 6.239 1.00 87.94 66 LEU A CA 1
ATOM 504 C C . LEU A 1 66 ? 1.813 -3.690 7.658 1.00 87.94 66 LEU A C 1
ATOM 506 O O . LEU A 1 66 ? 0.817 -3.841 8.355 1.00 87.94 66 LEU A O 1
ATOM 510 N N . ARG A 1 67 ? 3.041 -3.985 8.103 1.00 94.06 67 ARG A N 1
ATOM 511 C CA . ARG A 1 67 ? 3.289 -4.427 9.486 1.00 94.06 67 ARG A CA 1
ATOM 512 C C . ARG A 1 67 ? 2.980 -3.328 10.501 1.00 94.06 67 ARG A C 1
ATOM 514 O O . ARG A 1 67 ? 2.360 -3.620 11.512 1.00 94.06 67 ARG A O 1
ATOM 521 N N . VAL A 1 68 ? 3.344 -2.080 10.204 1.00 96.62 68 VAL A N 1
ATOM 522 C CA . VAL A 1 68 ? 2.977 -0.930 11.049 1.00 96.62 68 VAL A CA 1
ATOM 523 C C . VAL A 1 68 ? 1.457 -0.741 11.089 1.00 96.62 68 VAL A C 1
ATOM 525 O O . VAL A 1 68 ? 0.903 -0.540 12.161 1.00 96.62 68 VAL A O 1
ATOM 528 N N . GLU A 1 69 ? 0.761 -0.844 9.951 1.00 93.94 69 GLU A N 1
ATOM 529 C CA . GLU A 1 69 ? -0.711 -0.799 9.915 1.00 93.94 69 GLU A CA 1
ATOM 530 C C . GLU A 1 69 ? -1.325 -1.901 10.802 1.00 93.94 69 GLU A C 1
ATOM 532 O O . GLU A 1 69 ? -2.239 -1.624 11.574 1.00 93.94 69 GLU A O 1
ATOM 537 N N . LEU A 1 70 ? -0.776 -3.121 10.768 1.00 96.31 70 LEU A N 1
ATOM 538 C CA . LEU A 1 70 ? -1.232 -4.234 11.606 1.00 96.31 70 LEU A CA 1
ATOM 539 C C . LEU A 1 70 ? -1.001 -3.975 13.107 1.00 96.31 70 LEU A C 1
ATOM 541 O O . LEU A 1 70 ? -1.880 -4.245 13.923 1.00 96.31 70 LEU A O 1
ATOM 545 N N . GLU A 1 71 ? 0.147 -3.406 13.480 1.00 97.12 71 GLU A N 1
ATOM 546 C CA . GLU A 1 71 ? 0.414 -2.983 14.862 1.00 97.12 71 GLU A CA 1
ATOM 547 C C . GLU A 1 71 ? -0.612 -1.943 15.342 1.00 97.12 71 GLU A C 1
ATOM 549 O O . GLU A 1 71 ? -1.106 -2.029 16.469 1.00 97.12 71 GLU A O 1
ATOM 554 N N . LEU A 1 72 ? -0.986 -0.990 14.482 1.00 97.50 72 LEU A N 1
ATOM 555 C CA . LEU A 1 72 ? -1.978 0.037 14.808 1.00 97.50 72 LEU A CA 1
ATOM 556 C C . LEU A 1 72 ? -3.386 -0.541 15.009 1.00 97.50 72 LEU A C 1
ATOM 558 O O . LEU A 1 72 ? -4.090 -0.072 15.902 1.00 97.50 72 LEU A O 1
ATOM 562 N N . VAL A 1 73 ? -3.778 -1.584 14.268 1.00 96.50 73 VAL A N 1
ATOM 563 C CA . VAL A 1 73 ? -5.033 -2.318 14.532 1.00 96.50 73 VAL A CA 1
ATOM 564 C C . VAL A 1 73 ? -5.033 -2.893 15.953 1.00 96.50 73 VAL A C 1
ATOM 566 O O . VAL A 1 73 ? -6.025 -2.762 16.674 1.00 96.50 73 VAL A O 1
ATOM 569 N N . GLY A 1 74 ? -3.902 -3.449 16.402 1.00 94.62 74 GLY A N 1
ATOM 570 C CA . GLY A 1 74 ? -3.730 -3.920 17.779 1.00 94.62 74 GLY A CA 1
ATOM 571 C C . GLY A 1 74 ? -3.886 -2.807 18.822 1.00 94.62 74 GLY A C 1
ATOM 572 O O . GLY A 1 74 ? -4.582 -2.988 19.823 1.00 94.62 74 GLY A O 1
ATOM 573 N N . VAL A 1 75 ? -3.307 -1.627 18.569 1.00 97.62 75 VAL A N 1
ATOM 574 C CA . VAL A 1 75 ? -3.473 -0.442 19.433 1.00 97.62 75 VAL A CA 1
ATOM 575 C C . VAL A 1 75 ? -4.940 -0.007 19.504 1.00 97.62 75 VAL A C 1
ATOM 577 O O . VAL A 1 75 ? -5.455 0.249 20.594 1.00 97.62 75 VAL A O 1
ATOM 580 N N . SER A 1 76 ? -5.639 0.040 18.367 1.00 96.88 76 SER A N 1
ATOM 581 C CA . SER A 1 76 ? -7.066 0.375 18.315 1.00 96.88 76 SER A CA 1
ATOM 582 C C . SER A 1 76 ? -7.927 -0.625 19.086 1.00 96.88 76 SER A C 1
ATOM 584 O O . SER A 1 76 ? -8.823 -0.211 19.822 1.00 96.88 76 SER A O 1
ATOM 586 N N . ARG A 1 77 ? -7.628 -1.927 18.984 1.00 98.38 77 ARG A N 1
ATOM 587 C CA . ARG A 1 77 ? -8.319 -2.972 19.753 1.00 98.38 77 ARG A CA 1
ATOM 588 C C . ARG A 1 77 ? -8.125 -2.780 21.254 1.00 98.38 77 ARG A C 1
ATOM 590 O O . ARG A 1 77 ? -9.090 -2.837 22.009 1.00 98.38 77 ARG A O 1
ATOM 597 N N . GLN A 1 78 ? -6.898 -2.500 21.688 1.00 98.31 78 GLN A N 1
ATOM 598 C CA . GLN A 1 78 ? -6.612 -2.256 23.099 1.00 98.31 78 GLN A CA 1
ATOM 599 C C . GLN A 1 78 ? -7.397 -1.049 23.635 1.00 98.31 78 GLN A C 1
ATOM 601 O O . GLN A 1 78 ? -8.020 -1.149 24.691 1.00 98.31 78 GLN A O 1
ATOM 606 N N . ALA A 1 79 ? -7.444 0.050 22.875 1.00 98.31 79 ALA A N 1
ATOM 607 C CA . ALA A 1 79 ? -8.214 1.236 23.241 1.00 98.31 79 ALA A CA 1
ATOM 608 C C . ALA A 1 79 ? -9.728 0.958 23.330 1.00 98.31 79 ALA A C 1
ATOM 610 O O . ALA A 1 79 ? -10.390 1.441 24.248 1.00 98.31 79 ALA A O 1
ATOM 611 N N . LEU A 1 80 ? -10.279 0.153 22.414 1.00 97.94 80 LEU A N 1
ATOM 612 C CA . LEU A 1 80 ? -11.678 -0.284 22.464 1.00 97.94 80 LEU A CA 1
ATOM 613 C C . LEU A 1 80 ? -11.971 -1.107 23.730 1.00 97.94 80 LEU A C 1
ATOM 615 O O . LEU A 1 80 ? -12.965 -0.855 24.411 1.00 97.94 80 LEU A O 1
ATOM 619 N N . LEU A 1 81 ? -11.086 -2.046 24.076 1.00 97.62 81 LEU A N 1
ATOM 620 C CA . LEU A 1 81 ? -11.218 -2.865 25.284 1.00 97.62 81 LEU A CA 1
ATOM 621 C C . LEU A 1 81 ? -11.096 -2.037 26.569 1.00 97.62 81 LEU A C 1
ATOM 623 O O . LEU A 1 81 ? -11.757 -2.351 27.557 1.00 97.62 81 LEU A O 1
ATOM 627 N N . ASP A 1 82 ? -10.259 -0.996 26.581 1.00 98.12 82 ASP A N 1
ATOM 628 C CA . ASP A 1 82 ? -10.172 -0.058 27.705 1.00 98.12 82 ASP A CA 1
ATOM 629 C C . ASP A 1 82 ? -11.487 0.731 27.866 1.00 98.12 82 ASP A C 1
ATOM 631 O O . ASP A 1 82 ? -12.012 0.833 28.973 1.00 98.12 82 ASP A O 1
ATOM 635 N N . LEU A 1 83 ? -12.079 1.217 26.766 1.00 97.62 83 LEU A N 1
ATOM 636 C CA . LEU A 1 83 ? -13.376 1.908 26.798 1.00 97.62 83 LEU A CA 1
ATOM 637 C C . LEU A 1 83 ? -14.517 1.011 27.298 1.00 97.62 83 LEU A C 1
ATOM 639 O O . LEU A 1 83 ? -15.370 1.472 28.059 1.00 97.62 83 LEU A O 1
ATOM 643 N N . HIS A 1 84 ? -14.541 -0.256 26.882 1.00 97.44 84 HIS A N 1
ATOM 644 C CA . HIS A 1 84 ? -15.529 -1.227 27.355 1.00 97.44 84 HIS A CA 1
ATOM 645 C C . HIS A 1 84 ? -15.352 -1.541 28.844 1.00 97.44 84 HIS A C 1
ATOM 647 O O . HIS A 1 84 ? -16.322 -1.477 29.597 1.00 97.44 84 HIS A O 1
ATOM 653 N N . ARG A 1 85 ? -14.111 -1.764 29.303 1.00 97.19 85 ARG A N 1
ATOM 654 C CA . ARG A 1 85 ? -13.800 -1.963 30.733 1.00 97.19 85 ARG A CA 1
ATOM 655 C C . ARG A 1 85 ? -14.206 -0.774 31.604 1.00 97.19 85 ARG A C 1
ATOM 657 O O . ARG A 1 85 ? -14.651 -0.978 32.730 1.00 97.19 85 ARG A O 1
ATOM 664 N N . ASP A 1 86 ? -14.106 0.440 31.072 1.00 98.00 86 ASP A N 1
ATOM 665 C CA . ASP A 1 86 ? -14.565 1.672 31.723 1.00 98.00 86 ASP A CA 1
ATOM 666 C C . ASP A 1 86 ? -16.099 1.851 31.698 1.00 98.00 86 ASP A C 1
ATOM 668 O O . ASP A 1 86 ? -16.611 2.854 32.200 1.00 98.00 86 ASP A O 1
ATOM 672 N N . GLY A 1 87 ? -16.848 0.933 31.077 1.00 97.19 87 GLY A N 1
ATOM 673 C CA . GLY A 1 87 ? -18.301 1.024 30.919 1.00 97.19 87 GLY A CA 1
ATOM 674 C C . GLY A 1 87 ? -18.757 2.125 29.954 1.00 97.19 87 GLY A C 1
ATOM 675 O O . GLY A 1 87 ? -19.915 2.536 29.992 1.00 97.19 87 GLY A O 1
ATOM 676 N N . LYS A 1 88 ? -17.858 2.637 29.101 1.00 97.31 88 LYS A N 1
ATOM 677 C CA . LYS A 1 88 ? -18.151 3.714 28.134 1.00 97.31 88 LYS A CA 1
ATOM 678 C C . LYS A 1 88 ? -18.749 3.199 26.825 1.00 97.31 88 LYS A C 1
ATOM 680 O O . LYS A 1 88 ? -19.219 3.999 26.019 1.00 97.31 88 LYS A O 1
ATOM 685 N N . VAL A 1 89 ? -18.690 1.890 26.596 1.00 95.56 89 VAL A N 1
ATOM 686 C CA . VAL A 1 89 ? -19.140 1.208 25.379 1.00 95.56 89 VAL A CA 1
ATOM 687 C C . VAL A 1 89 ? -19.915 -0.040 25.791 1.00 95.56 89 VAL A C 1
ATOM 689 O O . VAL A 1 89 ? -19.454 -0.780 26.656 1.00 95.56 89 VAL A O 1
ATOM 692 N N . ASP A 1 90 ? -21.083 -0.260 25.189 1.00 95.69 90 ASP A N 1
ATOM 693 C CA . ASP A 1 90 ? -21.876 -1.476 25.390 1.00 95.69 90 ASP A CA 1
ATOM 694 C C . ASP A 1 90 ? -21.387 -2.645 24.514 1.00 95.69 90 ASP A C 1
ATOM 696 O O . ASP A 1 90 ? -20.657 -2.454 23.538 1.00 95.69 90 ASP A O 1
ATOM 700 N N . ASP A 1 91 ? -21.811 -3.866 24.849 1.00 97.38 91 ASP A N 1
ATOM 701 C CA . ASP A 1 91 ? -21.381 -5.095 24.167 1.00 97.38 91 ASP A CA 1
ATOM 702 C C . ASP A 1 91 ? -21.723 -5.109 22.668 1.00 97.38 91 ASP A C 1
ATOM 704 O O . ASP A 1 91 ? -20.974 -5.655 21.858 1.00 97.38 91 ASP A O 1
ATOM 708 N N . ALA A 1 92 ? -22.840 -4.495 22.266 1.00 97.25 92 ALA A N 1
ATOM 709 C CA . ALA A 1 92 ? -23.247 -4.480 20.866 1.00 97.25 92 ALA A CA 1
ATOM 710 C C . ALA A 1 92 ? -22.323 -3.579 20.033 1.00 97.25 92 ALA A C 1
ATOM 712 O O . ALA A 1 92 ? -21.932 -3.933 18.916 1.00 97.25 92 ALA A O 1
ATOM 713 N N . VAL A 1 93 ? -21.946 -2.419 20.577 1.00 96.94 93 VAL A N 1
ATOM 714 C CA . VAL A 1 93 ? -20.980 -1.514 19.951 1.00 96.94 93 VAL A CA 1
ATOM 715 C C . VAL A 1 93 ? -19.578 -2.123 19.969 1.00 96.94 93 VAL A C 1
ATOM 717 O O . VAL A 1 93 ? -18.904 -2.050 18.941 1.00 96.94 93 VAL A O 1
ATOM 720 N N . LEU A 1 94 ? -19.173 -2.764 21.073 1.00 97.38 94 LEU A N 1
ATOM 721 C CA . LEU A 1 94 ? -17.908 -3.498 21.178 1.00 97.38 94 LEU A CA 1
ATOM 722 C C . LEU A 1 94 ? -17.782 -4.517 20.041 1.00 97.38 94 LEU A C 1
ATOM 724 O O . LEU A 1 94 ? -16.887 -4.391 19.210 1.00 97.38 94 LEU A O 1
ATOM 728 N N . HIS A 1 95 ? -18.717 -5.464 19.947 1.00 97.50 95 HIS A N 1
ATOM 729 C CA . HIS A 1 95 ? -18.635 -6.558 18.977 1.00 97.50 95 HIS A CA 1
ATOM 730 C C . HIS A 1 95 ? -18.677 -6.095 17.522 1.00 97.50 95 HIS A C 1
ATOM 732 O O . HIS A 1 95 ? -18.038 -6.695 16.652 1.00 97.50 95 HIS A O 1
ATOM 738 N N . ARG A 1 96 ? -19.407 -5.012 17.234 1.00 97.44 96 ARG A N 1
ATOM 739 C CA . ARG A 1 96 ? -19.410 -4.425 15.893 1.00 97.44 96 ARG A CA 1
ATOM 740 C C . ARG A 1 96 ? -18.032 -3.874 15.525 1.00 97.44 96 ARG A C 1
ATOM 742 O O . ARG A 1 96 ? -17.539 -4.191 14.449 1.00 97.44 96 ARG A O 1
ATOM 749 N N . ILE A 1 97 ? -17.411 -3.090 16.408 1.00 96.75 97 ILE A N 1
ATOM 750 C CA . ILE A 1 97 ? -16.088 -2.509 16.138 1.00 96.75 97 ILE A CA 1
ATOM 751 C C . ILE A 1 97 ? -15.013 -3.608 16.134 1.00 96.75 97 ILE A C 1
ATOM 753 O O . ILE A 1 97 ? -14.128 -3.582 15.286 1.00 96.75 97 ILE A O 1
ATOM 757 N N . GLU A 1 98 ? -15.108 -4.617 17.005 1.00 97.81 98 GLU A N 1
ATOM 758 C CA . GLU A 1 98 ? -14.233 -5.797 16.955 1.00 97.81 98 GLU A CA 1
ATOM 759 C C . GLU A 1 98 ? -14.303 -6.496 15.593 1.00 97.81 98 GLU A C 1
ATOM 761 O O . GLU A 1 98 ? -13.263 -6.781 15.011 1.00 97.81 98 GLU A O 1
ATOM 766 N N . SER A 1 99 ? -15.505 -6.685 15.038 1.00 96.31 99 SER A N 1
ATOM 767 C CA . SER A 1 99 ? -15.681 -7.296 13.712 1.00 96.31 99 SER A CA 1
ATOM 768 C C . SER A 1 99 ? -15.038 -6.469 12.589 1.00 96.31 99 SER A C 1
ATOM 770 O O . SER A 1 99 ? -14.497 -7.026 11.633 1.00 96.31 99 SER A O 1
ATOM 772 N N . GLU A 1 100 ? -15.085 -5.138 12.692 1.00 97.88 100 GLU A N 1
ATOM 773 C CA . GLU A 1 100 ? -14.414 -4.233 11.750 1.00 97.88 100 GLU A CA 1
ATOM 774 C C . GLU A 1 100 ? -12.883 -4.352 11.855 1.00 97.88 100 GLU A C 1
ATOM 776 O O . GLU A 1 100 ? -12.200 -4.445 10.832 1.00 97.88 100 GLU A O 1
ATOM 781 N N . LEU A 1 101 ? -12.346 -4.413 13.079 1.00 95.88 101 LEU A N 1
ATOM 782 C CA . LEU A 1 101 ? -10.912 -4.590 13.331 1.00 95.88 101 LEU A CA 1
ATOM 783 C C . LEU A 1 101 ? -10.414 -5.972 12.881 1.00 95.88 101 LEU A C 1
ATOM 785 O O . LEU A 1 101 ? -9.347 -6.059 12.279 1.00 95.88 101 LEU A O 1
ATOM 789 N N . ASP A 1 102 ? -11.193 -7.032 13.106 1.00 97.31 102 ASP A N 1
ATOM 790 C CA . ASP A 1 102 ? -10.886 -8.396 12.655 1.00 97.31 102 ASP A CA 1
ATOM 791 C C . ASP A 1 102 ? -10.811 -8.476 11.124 1.00 97.31 102 ASP A C 1
ATOM 793 O O . ASP A 1 102 ? -9.917 -9.114 10.559 1.00 9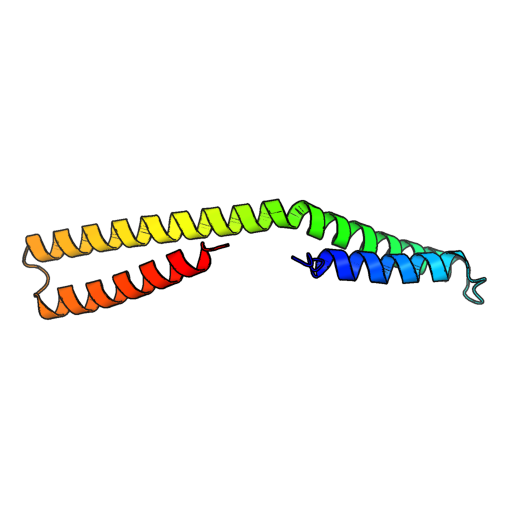7.31 102 ASP A O 1
ATOM 797 N N . PHE A 1 103 ? -11.737 -7.805 10.430 1.00 97.06 103 PHE A N 1
ATOM 798 C CA . PHE A 1 103 ? -11.721 -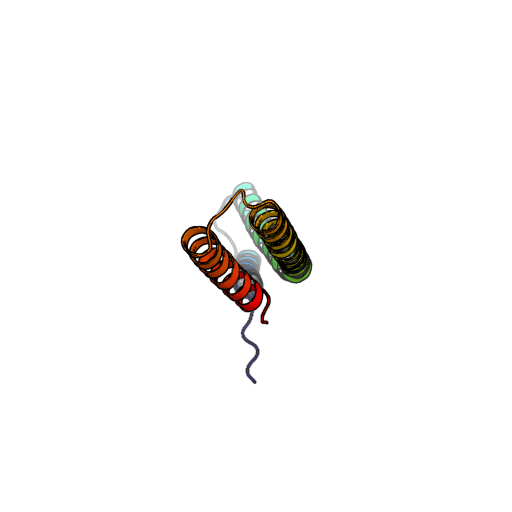7.737 8.972 1.00 97.06 103 PHE A CA 1
ATOM 799 C C . PHE A 1 103 ? -10.481 -7.003 8.450 1.00 97.06 103 PHE A C 1
ATOM 801 O O . PHE A 1 103 ? -9.849 -7.456 7.489 1.00 97.06 103 PHE A O 1
ATOM 808 N N . GLU A 1 104 ? -10.119 -5.888 9.082 1.00 96.50 104 GLU A N 1
ATOM 809 C CA . GLU A 1 104 ? -8.939 -5.113 8.707 1.00 96.50 104 GLU A CA 1
ATOM 810 C C . GLU A 1 104 ? -7.642 -5.894 8.959 1.00 96.50 104 GLU A C 1
ATOM 812 O O . GLU A 1 104 ? -6.779 -5.963 8.082 1.00 96.50 104 GLU A O 1
ATOM 817 N N . GLU A 1 105 ? -7.535 -6.567 10.104 1.00 96.38 105 GLU A N 1
ATOM 818 C CA . GLU A 1 105 ? -6.422 -7.458 10.434 1.00 96.38 105 GLU A CA 1
ATOM 819 C C . GLU A 1 105 ? -6.264 -8.577 9.394 1.00 96.38 105 GLU A C 1
ATOM 821 O O . GLU A 1 105 ? -5.174 -8.761 8.843 1.00 96.38 105 GLU A O 1
ATOM 826 N N . LEU A 1 106 ? -7.355 -9.263 9.033 1.00 95.50 106 LEU A N 1
ATOM 827 C CA . LEU A 1 106 ? -7.336 -10.309 8.007 1.00 95.50 106 LEU A CA 1
ATOM 828 C C . LEU A 1 106 ? -6.910 -9.764 6.635 1.00 95.50 106 LEU A C 1
ATOM 830 O O . LEU A 1 106 ? -6.148 -10.411 5.908 1.00 95.50 106 LEU A O 1
ATOM 834 N N . ARG A 1 107 ? -7.393 -8.573 6.255 1.00 93.81 107 ARG A N 1
ATOM 835 C CA . ARG A 1 107 ? -7.001 -7.909 5.003 1.00 93.81 107 ARG A CA 1
ATOM 836 C C . ARG A 1 107 ? -5.501 -7.615 4.990 1.00 93.81 107 ARG A C 1
ATOM 838 O O . ARG A 1 107 ? -4.849 -7.892 3.983 1.00 93.81 107 ARG A O 1
ATOM 845 N N . LEU A 1 108 ? -4.952 -7.070 6.074 1.00 88.50 108 LEU A N 1
ATOM 846 C CA . LEU A 1 108 ? -3.530 -6.732 6.178 1.00 88.50 108 LEU A CA 1
ATOM 847 C C . LEU A 1 108 ? -2.643 -7.981 6.170 1.00 88.50 108 LEU A C 1
ATOM 849 O O . LEU A 1 108 ? -1.634 -7.998 5.464 1.00 88.50 108 LEU A O 1
ATOM 853 N N . GLN A 1 109 ? -3.044 -9.042 6.875 1.00 91.44 109 GLN A N 1
ATOM 854 C CA . GLN A 1 109 ? -2.342 -10.328 6.870 1.00 91.44 109 GLN A CA 1
ATOM 855 C C . GLN A 1 109 ? -2.276 -10.930 5.461 1.00 91.44 109 GLN A C 1
ATOM 857 O O . GLN A 1 109 ? -1.192 -11.282 5.006 1.00 91.44 109 GLN A O 1
ATOM 862 N N . ARG A 1 110 ? -3.387 -10.937 4.712 1.00 85.19 110 ARG A N 1
ATOM 863 C CA . ARG A 1 110 ? -3.403 -11.404 3.311 1.00 85.19 110 ARG A CA 1
ATOM 864 C C . ARG A 1 110 ? -2.520 -10.579 2.379 1.00 85.19 110 ARG A C 1
ATOM 866 O O . ARG A 1 110 ? -1.961 -11.115 1.434 1.00 85.19 110 ARG A O 1
ATOM 873 N N . LEU A 1 111 ? -2.395 -9.275 2.618 1.00 79.94 111 LEU A N 1
ATOM 874 C CA . LEU A 1 111 ? -1.512 -8.406 1.830 1.00 79.94 111 LEU A CA 1
ATOM 875 C C . LEU A 1 111 ? -0.024 -8.600 2.162 1.00 79.94 111 LEU A C 1
ATOM 877 O O . LEU A 1 111 ? 0.828 -8.142 1.401 1.00 79.94 111 LEU A O 1
ATOM 881 N N . LEU A 1 112 ? 0.282 -9.224 3.302 1.00 81.44 112 LEU A N 1
ATOM 882 C CA . LEU A 1 112 ? 1.632 -9.600 3.722 1.00 81.44 112 LEU A CA 1
ATOM 883 C C . LEU A 1 112 ? 2.032 -11.009 3.258 1.00 81.44 112 LEU A C 1
ATOM 885 O O . LEU A 1 112 ? 3.218 -11.340 3.338 1.00 81.44 112 LEU A O 1
ATOM 889 N N . GLU A 1 113 ? 1.082 -11.827 2.796 1.00 74.75 113 GLU A N 1
ATOM 890 C CA . GLU A 1 113 ? 1.368 -13.143 2.223 1.00 74.75 113 GLU A CA 1
ATOM 891 C C . GLU A 1 113 ? 2.148 -13.003 0.889 1.00 74.75 113 GLU A C 1
ATOM 893 O O . GLU A 1 113 ? 1.868 -12.073 0.126 1.00 74.75 113 GLU A O 1
ATOM 898 N N . PRO A 1 114 ? 3.154 -13.864 0.615 1.00 57.94 114 PRO A N 1
ATOM 899 C CA . PRO A 1 114 ? 4.039 -13.752 -0.556 1.00 57.94 114 PRO A CA 1
ATOM 900 C C . PRO A 1 114 ? 3.386 -13.996 -1.923 1.00 57.94 114 PRO A C 1
ATOM 902 O O . PRO A 1 114 ? 2.510 -14.884 -2.025 1.00 57.94 114 PRO A O 1
#